Protein AF-A0A1G1FWG2-F1 (afdb_monome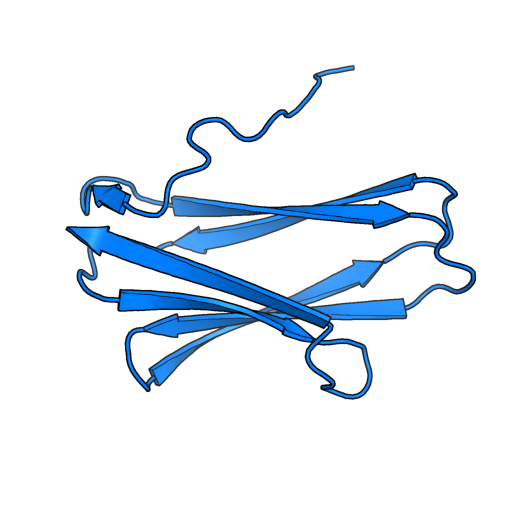r)

Structure (mmCIF, N/CA/C/O backbone):
data_AF-A0A1G1FWG2-F1
#
_entry.id   AF-A0A1G1FWG2-F1
#
loop_
_atom_site.group_PDB
_atom_site.id
_atom_site.type_symbol
_atom_site.label_atom_id
_atom_site.label_alt_id
_atom_site.label_comp_id
_atom_site.label_asym_id
_atom_site.label_entity_id
_atom_site.label_seq_id
_atom_site.pdbx_PDB_ins_code
_atom_site.Cartn_x
_atom_site.Cartn_y
_atom_site.Cartn_z
_atom_site.occupancy
_atom_site.B_iso_or_equiv
_atom_site.auth_seq_id
_atom_site.auth_comp_id
_atom_site.auth_asym_id
_atom_site.auth_atom_id
_atom_site.pdbx_PDB_model_num
ATOM 1 N N . MET A 1 1 ? -14.816 21.017 -2.449 1.00 41.12 1 MET A N 1
ATOM 2 C CA . MET A 1 1 ? -14.646 19.622 -1.986 1.00 41.12 1 MET A CA 1
ATOM 3 C C . MET A 1 1 ? -14.261 18.794 -3.199 1.00 41.12 1 MET A C 1
ATOM 5 O O . MET A 1 1 ? -15.113 18.539 -4.036 1.00 41.12 1 MET A O 1
ATOM 9 N N . THR A 1 2 ? -12.973 18.504 -3.385 1.00 44.31 2 THR A N 1
ATOM 10 C CA . THR A 1 2 ? -12.499 17.811 -4.592 1.00 44.31 2 THR A CA 1
ATOM 11 C C . THR A 1 2 ? -12.759 16.319 -4.436 1.00 44.31 2 THR A C 1
ATOM 13 O O . THR A 1 2 ? -12.111 15.656 -3.628 1.00 44.31 2 THR A O 1
ATOM 16 N N . ASP A 1 3 ? -13.741 15.817 -5.177 1.00 46.19 3 ASP A N 1
ATOM 17 C CA . ASP A 1 3 ? -14.076 14.401 -5.301 1.00 46.19 3 ASP A CA 1
ATOM 18 C C . ASP A 1 3 ? -12.880 13.661 -5.923 1.00 46.19 3 ASP A C 1
ATOM 20 O O . ASP A 1 3 ? -12.695 13.641 -7.138 1.00 46.19 3 ASP A O 1
ATOM 24 N N . ARG A 1 4 ? -11.989 13.128 -5.077 1.00 52.59 4 ARG A N 1
ATOM 25 C CA . ARG A 1 4 ? -10.838 12.326 -5.514 1.00 52.59 4 ARG A CA 1
ATOM 26 C C . ARG A 1 4 ? -11.330 10.937 -5.895 1.00 52.59 4 ARG A C 1
ATOM 28 O O . ARG A 1 4 ? -11.209 9.993 -5.117 1.00 52.59 4 ARG A O 1
ATOM 35 N N . LYS A 1 5 ? -11.922 10.830 -7.081 1.00 44.12 5 LYS A N 1
ATOM 36 C CA . LYS A 1 5 ? -12.142 9.538 -7.726 1.00 44.12 5 LYS A CA 1
ATOM 37 C C . LYS A 1 5 ? -10.793 9.013 -8.220 1.00 44.12 5 LYS A C 1
ATOM 39 O O . LYS A 1 5 ? -10.019 9.797 -8.773 1.00 44.12 5 LY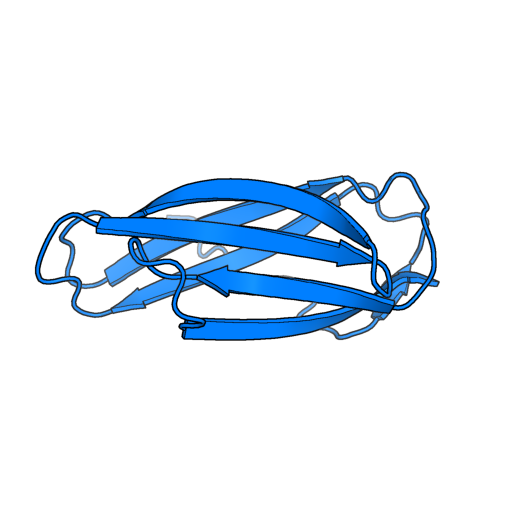S A O 1
ATOM 44 N N . PRO A 1 6 ? -10.480 7.728 -8.002 1.00 50.66 6 PRO A N 1
ATOM 45 C CA . PRO A 1 6 ? -9.263 7.135 -8.535 1.00 50.66 6 PRO A CA 1
ATOM 46 C C . PRO A 1 6 ? -9.245 7.306 -10.057 1.00 50.66 6 PRO A C 1
ATOM 48 O O . PRO A 1 6 ? -10.149 6.862 -10.763 1.00 50.66 6 PRO A O 1
ATOM 51 N N . VAL A 1 7 ? -8.222 7.993 -10.551 1.00 43.91 7 VAL A N 1
ATOM 52 C CA . VAL A 1 7 ? -7.940 8.126 -11.980 1.00 43.91 7 VAL A CA 1
ATOM 53 C C . VAL A 1 7 ? -7.037 6.943 -12.329 1.00 43.91 7 VAL A C 1
ATOM 55 O O . VAL A 1 7 ? -6.017 6.767 -11.670 1.00 43.91 7 VAL A O 1
ATOM 58 N N . ASN A 1 8 ? -7.424 6.115 -13.304 1.00 49.81 8 ASN A N 1
ATOM 59 C CA . ASN A 1 8 ? -6.788 4.824 -13.627 1.00 49.81 8 ASN A CA 1
ATOM 60 C C . ASN A 1 8 ? -6.959 3.734 -12.553 1.00 49.81 8 ASN A C 1
ATOM 62 O O . ASN A 1 8 ? -5.982 3.213 -12.017 1.00 49.81 8 ASN A O 1
ATOM 66 N N . ILE A 1 9 ? -8.206 3.331 -12.270 1.00 58.81 9 ILE A N 1
ATOM 67 C CA . ILE A 1 9 ? -8.428 1.986 -11.719 1.00 58.81 9 ILE A CA 1
ATOM 68 C C . ILE A 1 9 ? -8.027 1.004 -12.823 1.00 58.81 9 ILE A C 1
ATOM 70 O O . ILE A 1 9 ? -8.774 0.780 -13.771 1.00 58.81 9 ILE A O 1
ATOM 74 N N . GLY A 1 10 ? -6.820 0.470 -12.726 1.00 66.56 10 GLY A N 1
ATOM 75 C CA . GLY A 1 10 ? -6.277 -0.473 -13.685 1.00 66.56 10 GLY A CA 1
ATOM 76 C C . GLY A 1 10 ? -5.311 -1.414 -12.990 1.00 66.56 10 GLY A C 1
ATOM 77 O O . GLY A 1 10 ? -4.742 -1.094 -11.950 1.00 66.56 10 GLY A O 1
ATOM 78 N N . THR A 1 11 ? -5.136 -2.590 -13.572 1.00 78.38 11 THR A N 1
ATOM 79 C CA . THR A 1 11 ? -4.150 -3.582 -13.135 1.00 78.38 11 THR A CA 1
ATOM 80 C C . THR A 1 11 ? -2.828 -3.429 -13.881 1.00 78.38 11 THR A C 1
ATOM 82 O O . THR A 1 11 ? -1.950 -4.257 -13.703 1.00 78.38 11 THR A O 1
ATOM 85 N N . HIS A 1 12 ? -2.664 -2.394 -14.714 1.00 86.19 12 HIS A N 1
ATOM 86 C CA . HIS A 1 12 ? -1.468 -2.175 -15.527 1.00 86.19 12 HIS A CA 1
ATOM 87 C C . HIS A 1 12 ? -1.053 -0.709 -15.486 1.00 86.19 12 HIS A C 1
ATOM 89 O O . HIS A 1 12 ? -1.853 0.173 -15.804 1.00 86.19 12 HIS A O 1
ATOM 95 N N . PHE A 1 13 ? 0.205 -0.460 -15.137 1.00 88.19 13 PHE A N 1
ATOM 96 C CA . PHE A 1 13 ? 0.781 0.879 -15.073 1.00 88.19 13 PHE A CA 1
ATOM 97 C C . PHE A 1 13 ? 2.102 0.929 -15.847 1.00 88.19 13 PHE A C 1
ATOM 99 O O . PHE A 1 13 ? 2.851 -0.049 -15.832 1.00 88.19 13 PHE A O 1
ATOM 106 N N . PRO A 1 14 ? 2.414 2.046 -16.522 1.00 88.38 14 PRO A N 1
ATOM 107 C CA . PRO A 1 14 ? 3.703 2.198 -17.179 1.00 88.38 14 PRO A CA 1
ATOM 108 C C . PRO A 1 14 ? 4.811 2.401 -16.140 1.00 88.38 14 PRO A C 1
ATOM 110 O O . PRO A 1 14 ? 4.619 3.109 -15.149 1.00 88.38 14 PRO A O 1
ATOM 113 N N . SER A 1 15 ? 6.007 1.872 -16.393 1.00 88.25 15 SER A N 1
ATOM 114 C CA . SER A 1 15 ? 7.187 2.094 -15.542 1.00 88.25 15 SER A CA 1
ATOM 115 C C . SER A 1 15 ? 7.633 3.558 -15.495 1.00 88.25 15 SER A C 1
ATOM 117 O O . SER A 1 15 ? 8.384 3.945 -14.607 1.00 88.25 15 SER A O 1
ATOM 119 N N . SER A 1 16 ? 7.178 4.373 -16.451 1.00 87.56 16 SER A N 1
ATOM 120 C CA . SER A 1 16 ? 7.352 5.830 -16.456 1.00 87.56 16 SER A CA 1
ATOM 121 C C . SER A 1 16 ? 6.527 6.534 -15.375 1.00 87.56 16 SER A C 1
ATOM 123 O O . SER A 1 16 ? 6.744 7.715 -15.120 1.00 87.56 16 SER A O 1
ATOM 125 N N . GLN A 1 17 ? 5.555 5.849 -14.764 1.00 85.81 17 GLN A N 1
ATOM 126 C CA . GLN A 1 17 ? 4.782 6.416 -13.672 1.00 85.81 17 GLN A CA 1
ATOM 127 C C . GLN A 1 17 ? 5.620 6.418 -12.394 1.00 85.81 17 GLN A C 1
ATOM 129 O O . GLN A 1 17 ? 6.070 5.385 -11.918 1.00 85.81 17 GLN A O 1
ATOM 134 N N . ASP A 1 18 ? 5.794 7.590 -11.798 1.00 86.00 18 ASP A N 1
ATOM 135 C CA . ASP A 1 18 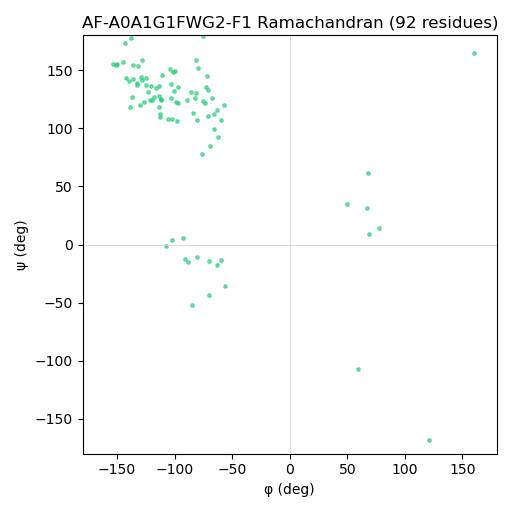? 6.636 7.723 -10.609 1.00 86.00 18 ASP A CA 1
ATOM 136 C C . ASP A 1 18 ? 5.996 7.066 -9.373 1.00 86.00 18 ASP A C 1
ATOM 138 O O . ASP A 1 18 ? 6.644 6.351 -8.602 1.00 86.00 18 ASP A O 1
ATOM 142 N N . LYS A 1 19 ? 4.688 7.293 -9.194 1.00 89.75 19 LYS A N 1
ATOM 143 C CA . LYS A 1 19 ? 3.932 6.913 -7.994 1.00 89.75 19 LYS A CA 1
ATOM 144 C C . LYS A 1 19 ? 2.628 6.208 -8.332 1.00 89.75 19 LYS A C 1
ATOM 146 O O . LYS A 1 19 ? 1.883 6.631 -9.213 1.00 89.75 19 LYS A O 1
ATOM 151 N N . ILE A 1 20 ? 2.320 5.176 -7.562 1.00 89.12 20 ILE A N 1
ATOM 152 C CA . ILE A 1 20 ? 1.031 4.485 -7.553 1.00 89.12 20 ILE A CA 1
ATOM 153 C C . ILE A 1 20 ? 0.263 4.933 -6.312 1.00 89.12 20 ILE A C 1
ATOM 155 O O . ILE A 1 20 ? 0.838 5.053 -5.227 1.00 89.12 20 ILE A O 1
ATOM 159 N N . TYR A 1 21 ? -1.034 5.180 -6.476 1.00 89.44 21 TYR A N 1
ATOM 160 C CA . TYR A 1 21 ? -1.930 5.601 -5.404 1.00 89.44 21 TYR A CA 1
ATOM 161 C C . TYR A 1 21 ? -2.931 4.482 -5.116 1.00 89.44 21 TYR A C 1
ATOM 163 O O . TYR A 1 21 ? -3.660 4.054 -6.007 1.00 89.44 21 TYR A O 1
ATOM 171 N N . CYS A 1 22 ? -2.990 4.034 -3.865 1.00 89.00 22 CYS A N 1
ATOM 172 C CA . CYS A 1 22 ? -4.024 3.132 -3.372 1.00 89.00 22 CYS A CA 1
ATOM 173 C C . CYS A 1 22 ? -5.034 3.957 -2.572 1.00 89.00 22 CYS A C 1
ATOM 175 O O . CYS A 1 22 ? -4.724 4.445 -1.484 1.00 89.00 22 CYS A O 1
ATOM 177 N N . PHE A 1 23 ? -6.225 4.153 -3.135 1.00 88.81 23 PHE A N 1
ATOM 178 C CA . PHE A 1 23 ? -7.321 4.843 -2.461 1.00 88.81 23 PHE A CA 1
ATOM 179 C C . PHE A 1 23 ? -8.105 3.857 -1.603 1.00 88.81 23 PHE A C 1
ATOM 181 O O . PHE A 1 23 ? -8.495 2.789 -2.070 1.00 88.81 23 PHE A O 1
ATOM 188 N N . LEU A 1 24 ? -8.346 4.238 -0.352 1.00 87.38 24 LEU A N 1
ATOM 189 C CA . LEU A 1 24 ? -9.011 3.407 0.639 1.00 87.38 24 LEU A CA 1
ATOM 190 C C . LEU A 1 24 ? -10.234 4.145 1.173 1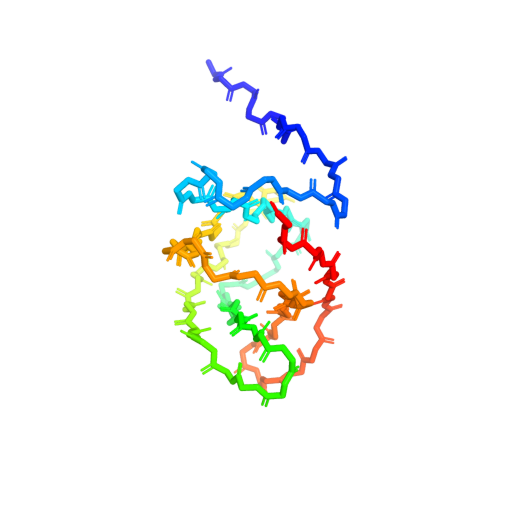.00 87.38 24 LEU A C 1
ATOM 192 O O . LEU A 1 24 ? -10.154 5.309 1.575 1.00 87.38 24 LEU A O 1
ATOM 196 N N . GLU A 1 25 ? -11.361 3.447 1.195 1.00 88.88 25 GLU A N 1
ATOM 197 C CA . GLU A 1 25 ? -12.607 3.920 1.781 1.00 88.88 25 GLU A CA 1
ATOM 198 C C . GLU A 1 25 ? -13.050 2.943 2.871 1.00 88.88 25 GLU A C 1
ATOM 200 O O . GLU A 1 25 ? -13.204 1.746 2.633 1.00 88.88 25 GLU A O 1
ATOM 205 N N . PHE A 1 26 ? -13.250 3.473 4.072 1.00 84.94 26 PHE A N 1
ATOM 206 C CA . PHE A 1 26 ? -13.706 2.747 5.246 1.00 84.94 26 PHE A CA 1
ATOM 207 C C . PHE A 1 26 ? -15.093 3.256 5.627 1.00 84.94 26 PHE A C 1
ATOM 209 O O . PHE A 1 26 ? -15.270 4.434 5.945 1.00 84.94 26 PHE A O 1
ATOM 216 N N . GLY A 1 27 ? -16.082 2.367 5.599 1.00 84.31 27 GLY A N 1
ATOM 217 C CA . GLY A 1 27 ? -17.436 2.650 6.065 1.00 84.31 27 GLY A CA 1
ATOM 218 C C . GLY A 1 27 ? -17.645 2.159 7.494 1.00 84.31 27 GLY A C 1
ATOM 219 O O . GLY A 1 27 ? -17.276 1.034 7.827 1.00 84.31 27 GLY A O 1
ATOM 220 N N . GLY A 1 28 ? -18.265 2.984 8.338 1.00 75.75 28 GLY A N 1
ATOM 221 C CA . GLY A 1 28 ? -18.783 2.538 9.634 1.00 75.75 28 GLY A CA 1
ATOM 222 C C . GLY A 1 28 ? -17.724 2.127 10.662 1.00 75.75 28 GLY A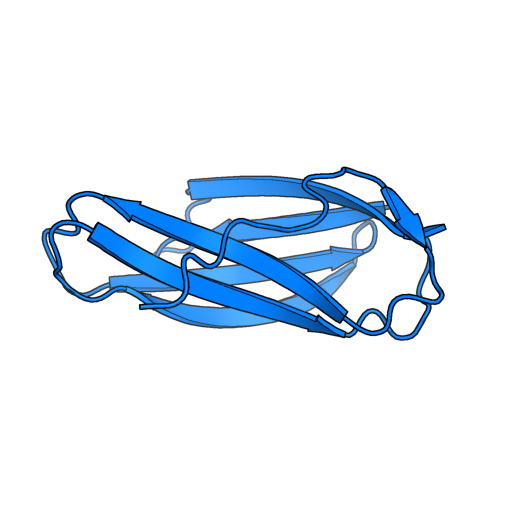 C 1
ATOM 223 O O . GLY A 1 28 ? -17.993 1.254 11.492 1.00 75.75 28 GLY A O 1
ATOM 224 N N . ALA A 1 29 ? -16.538 2.744 10.643 1.00 75.94 29 ALA A N 1
ATOM 225 C CA . ALA A 1 29 ? -15.510 2.500 11.653 1.00 75.94 29 ALA A CA 1
ATOM 226 C C . ALA A 1 29 ? -16.046 2.862 13.051 1.00 75.94 29 ALA A C 1
ATOM 228 O O . ALA A 1 29 ? -16.223 4.032 13.390 1.00 75.94 29 ALA A O 1
ATOM 229 N N . LYS A 1 30 ? -16.336 1.842 13.871 1.00 73.88 30 LYS A N 1
ATOM 230 C CA . LYS A 1 30 ? -16.909 2.011 15.219 1.00 73.88 30 LYS A CA 1
ATOM 231 C C . LYS A 1 30 ? -15.873 2.374 16.273 1.00 73.88 30 LYS A C 1
ATOM 233 O O . LYS A 1 30 ? -16.266 2.682 17.388 1.00 73.88 30 LYS A O 1
ATOM 238 N N . LYS A 1 31 ? -14.580 2.288 15.976 1.00 79.81 31 LYS A N 1
ATOM 239 C CA . LYS A 1 31 ? -13.467 2.648 16.861 1.00 79.81 31 LYS A CA 1
ATOM 240 C C . LYS A 1 31 ? -12.350 3.236 16.007 1.00 79.81 31 LYS A C 1
ATOM 242 O O . LYS A 1 31 ? -12.305 2.972 14.809 1.00 79.81 31 LYS A O 1
ATOM 247 N N . GLU A 1 32 ? -11.488 4.035 16.626 1.00 83.62 32 GLU A N 1
ATOM 248 C CA . GLU A 1 32 ? -10.215 4.375 15.997 1.00 83.62 32 GLU A CA 1
ATOM 249 C C . GLU A 1 32 ? -9.374 3.101 15.928 1.00 83.62 32 GLU A C 1
ATOM 251 O O . GLU A 1 32 ? -9.222 2.397 16.927 1.00 83.62 32 GLU A O 1
ATOM 256 N N . THR A 1 33 ? -8.918 2.776 14.728 1.00 88.88 33 THR A N 1
ATOM 257 C CA . THR A 1 33 ? -8.041 1.639 14.432 1.00 88.88 33 THR A CA 1
ATOM 258 C C . THR A 1 33 ? -6.982 2.119 13.442 1.00 88.88 33 THR A C 1
ATOM 260 O O . THR A 1 33 ? -6.995 3.280 13.024 1.00 88.88 33 THR A O 1
ATOM 263 N N . SER A 1 34 ? -6.046 1.265 13.073 1.00 91.19 34 SER A N 1
ATOM 264 C CA . SER A 1 34 ? -5.117 1.512 11.984 1.00 91.19 34 SER A CA 1
ATOM 265 C C . SER A 1 34 ? -5.128 0.333 11.028 1.00 91.19 34 SER A C 1
ATOM 267 O O . SER A 1 34 ? -5.568 -0.767 11.357 1.00 91.19 34 SER A O 1
ATOM 269 N N . VAL A 1 35 ? -4.688 0.600 9.807 1.00 93.31 35 VAL A N 1
ATOM 270 C CA . VAL A 1 35 ? -4.462 -0.431 8.803 1.00 93.31 35 VAL A CA 1
ATOM 271 C C . VAL A 1 35 ? -3.039 -0.333 8.301 1.00 93.31 35 VAL A C 1
ATOM 273 O O . VAL A 1 35 ? -2.513 0.769 8.124 1.00 93.31 35 VAL A O 1
ATOM 276 N N . ASP A 1 36 ? -2.433 -1.476 8.028 1.00 95.56 36 ASP A N 1
ATOM 277 C CA . ASP A 1 36 ? -1.142 -1.538 7.363 1.00 95.56 36 ASP A CA 1
ATOM 278 C C . ASP A 1 36 ? -1.343 -1.780 5.875 1.00 95.56 36 ASP A C 1
ATOM 280 O O . ASP A 1 36 ? -1.936 -2.772 5.460 1.00 95.56 36 ASP A O 1
ATOM 284 N N . VAL A 1 37 ? -0.836 -0.858 5.063 1.00 95.81 37 VAL A N 1
ATOM 285 C CA . VAL A 1 37 ? -0.803 -0.996 3.609 1.00 95.81 37 VAL A CA 1
ATOM 286 C C . VAL A 1 37 ? 0.575 -1.494 3.207 1.00 95.81 37 VAL A C 1
ATOM 288 O O . VAL A 1 37 ? 1.550 -0.739 3.251 1.00 95.81 37 VAL A O 1
ATOM 291 N N . VAL A 1 38 ? 0.652 -2.763 2.829 1.00 96.25 38 VAL A N 1
ATOM 292 C CA . VAL A 1 38 ? 1.880 -3.465 2.452 1.00 96.25 38 VAL A CA 1
ATOM 293 C C . VAL A 1 38 ? 1.978 -3.533 0.934 1.00 96.25 38 VAL A C 1
ATOM 295 O O . VAL A 1 38 ? 1.016 -3.888 0.262 1.00 96.25 38 VAL A O 1
ATOM 298 N N . TRP A 1 39 ? 3.139 -3.183 0.393 1.00 95.81 39 TRP A N 1
ATOM 299 C CA . TRP A 1 39 ? 3.446 -3.218 -1.031 1.00 95.81 39 TRP A CA 1
ATOM 300 C C . TRP A 1 39 ? 4.482 -4.301 -1.284 1.00 95.81 39 TRP A C 1
ATOM 302 O O . TRP A 1 39 ? 5.570 -4.245 -0.715 1.00 95.81 39 TRP A O 1
ATOM 312 N N . THR A 1 40 ? 4.180 -5.226 -2.181 1.00 95.81 40 THR A N 1
ATOM 313 C CA . THR A 1 40 ? 5.032 -6.371 -2.510 1.00 95.81 40 THR A CA 1
ATOM 314 C C . THR A 1 40 ? 5.298 -6.380 -4.009 1.00 95.81 40 THR A C 1
ATOM 316 O O . THR A 1 40 ? 4.377 -6.143 -4.786 1.00 95.81 40 THR A O 1
ATOM 319 N N . LEU A 1 41 ? 6.538 -6.648 -4.412 1.00 94.94 41 LEU A N 1
ATOM 320 C CA . LEU A 1 41 ? 6.936 -6.894 -5.799 1.00 94.94 41 LEU A CA 1
ATOM 321 C C . LEU A 1 41 ? 7.376 -8.356 -5.908 1.00 94.94 41 LEU A C 1
ATOM 323 O O . LEU A 1 41 ? 8.370 -8.759 -5.301 1.00 94.94 41 LEU A O 1
ATOM 327 N N . GLY A 1 42 ? 6.608 -9.168 -6.633 1.00 92.25 42 GLY A N 1
ATOM 328 C CA . GLY A 1 42 ? 6.764 -10.620 -6.643 1.00 92.25 42 GLY A CA 1
ATOM 329 C C . GLY A 1 42 ? 6.595 -11.207 -5.237 1.00 92.25 42 GLY A C 1
ATOM 330 O O . GLY A 1 42 ? 5.488 -11.251 -4.704 1.00 92.25 42 GLY A O 1
ATOM 331 N N . GLN A 1 43 ? 7.702 -11.643 -4.631 1.00 90.69 43 GLN A N 1
ATOM 332 C CA . GLN A 1 43 ? 7.746 -12.187 -3.265 1.00 90.69 43 GLN A CA 1
ATOM 333 C C . GLN A 1 43 ? 8.404 -11.243 -2.245 1.00 90.69 43 GLN A C 1
ATOM 335 O O . GLN A 1 43 ? 8.491 -11.586 -1.068 1.00 90.69 43 GLN A O 1
ATOM 340 N N . LEU A 1 44 ? 8.876 -10.068 -2.674 1.00 93.69 44 LEU A N 1
ATOM 341 C CA . LEU A 1 44 ? 9.614 -9.138 -1.824 1.00 93.69 44 LEU A CA 1
ATOM 342 C C . LEU A 1 44 ? 8.703 -8.021 -1.308 1.00 93.69 44 LEU A C 1
ATOM 344 O O . LEU A 1 44 ? 8.124 -7.281 -2.103 1.00 93.69 44 LEU A O 1
ATOM 348 N N . GLU A 1 45 ? 8.608 -7.859 0.014 1.00 94.75 45 GLU A N 1
ATOM 349 C CA . GLU A 1 45 ? 7.976 -6.682 0.623 1.00 94.75 45 GLU A CA 1
ATOM 350 C C . GLU A 1 45 ? 8.821 -5.441 0.300 1.00 94.75 45 GLU A C 1
ATOM 352 O O . GLU A 1 45 ? 9.946 -5.277 0.768 1.00 94.75 45 GLU A O 1
ATOM 357 N N . MET A 1 46 ? 8.265 -4.550 -0.513 1.00 94.94 46 MET A N 1
ATOM 358 C CA . MET A 1 46 ? 8.900 -3.307 -0.949 1.00 94.94 46 MET A CA 1
ATOM 359 C C . MET A 1 46 ? 8.639 -2.154 0.017 1.00 94.94 46 MET A C 1
ATOM 361 O O . MET A 1 46 ? 9.264 -1.095 -0.093 1.00 94.94 46 MET A O 1
ATOM 365 N N . GLY A 1 47 ? 7.667 -2.293 0.912 1.00 93.62 47 GLY A N 1
ATOM 366 C CA . GLY A 1 47 ? 7.424 -1.335 1.978 1.00 93.62 47 GLY A CA 1
ATOM 367 C C . GLY A 1 47 ? 6.027 -1.438 2.555 1.00 93.62 47 GLY A C 1
ATOM 368 O O . GLY A 1 47 ? 5.122 -2.012 1.956 1.00 93.62 47 GLY A O 1
ATOM 369 N N . ARG A 1 48 ? 5.852 -0.817 3.714 1.00 94.94 48 ARG A N 1
ATOM 370 C CA . ARG A 1 48 ? 4.615 -0.839 4.482 1.00 94.94 48 ARG A CA 1
ATOM 371 C C . ARG A 1 48 ? 4.343 0.534 5.064 1.00 94.94 48 ARG A C 1
ATOM 373 O O . ARG A 1 48 ? 5.267 1.221 5.494 1.00 94.94 48 ARG A O 1
ATOM 380 N N . VAL A 1 49 ? 3.078 0.929 5.056 1.00 94.12 49 VAL A N 1
ATOM 381 C CA . VAL A 1 49 ? 2.626 2.213 5.591 1.00 94.12 49 VAL A CA 1
ATOM 382 C C . VAL A 1 49 ? 1.459 1.964 6.530 1.00 94.12 49 VAL A C 1
ATOM 384 O O . VAL A 1 49 ? 0.425 1.464 6.095 1.00 94.12 49 VAL A O 1
ATOM 387 N N . ASN A 1 50 ? 1.613 2.353 7.793 1.00 93.75 50 ASN A N 1
ATOM 388 C CA . ASN A 1 50 ? 0.517 2.340 8.750 1.00 93.75 50 ASN A CA 1
ATOM 389 C C . ASN A 1 50 ? -0.334 3.603 8.574 1.00 93.75 50 ASN A C 1
ATOM 391 O O . ASN A 1 50 ? 0.189 4.722 8.597 1.00 93.75 50 ASN A O 1
ATOM 395 N N . LEU A 1 51 ? -1.639 3.433 8.378 1.00 91.75 51 LEU A N 1
ATOM 396 C CA . LEU A 1 51 ? -2.590 4.526 8.220 1.00 91.75 51 LEU A CA 1
ATOM 397 C C . LEU A 1 51 ? -3.629 4.490 9.345 1.00 91.75 51 LEU A C 1
ATOM 399 O O . LEU A 1 51 ? -4.305 3.473 9.513 1.00 91.75 51 LEU A O 1
ATOM 403 N N . PRO A 1 52 ? -3.830 5.598 10.081 1.00 90.69 52 PRO A N 1
ATOM 404 C CA . PRO A 1 52 ? -4.893 5.672 11.069 1.00 90.69 52 PRO A CA 1
ATOM 405 C C . PRO A 1 52 ? -6.259 5.745 10.377 1.00 90.69 52 PRO A C 1
ATOM 407 O O . PRO A 1 52 ? -6.475 6.555 9.473 1.00 90.69 52 PRO A O 1
ATOM 410 N N . VAL A 1 53 ? -7.201 4.936 10.849 1.00 88.00 53 VAL A N 1
ATOM 411 C CA . VAL A 1 53 ? -8.613 4.948 10.465 1.00 88.00 53 VAL A CA 1
ATOM 412 C C . VAL A 1 53 ? -9.410 5.557 11.607 1.00 88.00 53 VAL A C 1
ATOM 414 O O . VAL A 1 53 ? -9.584 4.966 12.674 1.00 88.00 53 VAL A O 1
ATOM 417 N N . ARG A 1 54 ? -9.897 6.778 11.384 1.00 84.50 54 ARG A N 1
ATOM 418 C CA . ARG A 1 54 ? -10.662 7.506 12.397 1.00 84.50 54 ARG A CA 1
ATOM 419 C C . ARG A 1 54 ? -12.108 7.025 12.441 1.00 84.50 54 ARG A C 1
ATOM 421 O O . ARG A 1 54 ? -12.677 6.621 11.428 1.00 84.50 54 ARG A O 1
ATOM 428 N N . ARG A 1 55 ? -12.727 7.149 13.616 1.00 81.19 55 ARG A N 1
ATOM 429 C CA . ARG A 1 55 ? -14.144 6.839 13.842 1.00 81.19 55 ARG A CA 1
ATOM 430 C C . ARG A 1 55 ? -15.046 7.866 13.141 1.00 81.19 55 ARG A C 1
ATOM 432 O O . ARG A 1 55 ? -15.495 8.826 13.759 1.00 81.19 55 ARG A O 1
ATOM 439 N N . PHE A 1 56 ? -15.317 7.653 11.858 1.00 79.81 56 PHE A N 1
ATOM 440 C CA . PHE A 1 56 ? -16.274 8.430 11.068 1.00 79.81 56 PHE A CA 1
ATOM 441 C C . PHE A 1 56 ? -17.215 7.499 10.287 1.00 79.81 56 PHE A C 1
ATOM 443 O O . PHE A 1 56 ? -16.820 6.378 9.957 1.00 79.81 56 PHE A O 1
ATOM 450 N N . PRO A 1 57 ? -18.448 7.943 9.956 1.00 82.00 57 PRO A N 1
ATOM 451 C CA . PRO A 1 57 ? -19.384 7.159 9.141 1.00 82.00 57 PRO A CA 1
ATOM 452 C C . PRO A 1 57 ? -18.789 6.747 7.790 1.00 82.00 57 PRO A C 1
ATOM 454 O O . PRO A 1 57 ? -19.025 5.636 7.320 1.00 82.00 57 PRO A O 1
ATOM 457 N N . LEU A 1 58 ? -17.979 7.636 7.215 1.00 84.25 58 LEU A N 1
ATOM 458 C CA . LEU A 1 58 ? -17.199 7.416 6.011 1.00 84.25 58 LEU A CA 1
ATOM 459 C C . LEU A 1 58 ? -15.818 8.040 6.214 1.00 84.25 58 LEU A C 1
ATOM 461 O O . LEU A 1 58 ? -15.707 9.251 6.417 1.00 84.25 58 LEU A O 1
ATOM 465 N N . PHE A 1 59 ? -14.772 7.224 6.166 1.00 85.88 59 PHE A N 1
ATOM 466 C CA . PHE A 1 59 ? -13.390 7.670 6.279 1.00 85.88 59 PHE A CA 1
ATOM 467 C C . PHE A 1 59 ? -12.631 7.296 5.009 1.00 85.88 59 PHE A C 1
ATOM 469 O O . PHE A 1 59 ? -12.597 6.135 4.611 1.00 85.88 59 PHE A O 1
ATOM 476 N N . ARG A 1 60 ? -12.025 8.290 4.360 1.00 87.56 60 ARG A N 1
ATOM 477 C CA . ARG A 1 60 ? -11.228 8.098 3.147 1.00 87.56 60 ARG A CA 1
ATOM 478 C C . ARG A 1 60 ? -9.785 8.471 3.423 1.00 87.56 60 ARG A C 1
ATOM 480 O O . ARG A 1 60 ? -9.512 9.527 3.990 1.00 87.56 60 ARG A O 1
ATOM 487 N N . THR A 1 61 ? -8.875 7.623 2.978 1.00 89.69 61 THR A N 1
ATOM 488 C CA . THR A 1 61 ? -7.433 7.865 3.028 1.00 89.69 61 THR A CA 1
ATOM 489 C C . THR A 1 61 ? -6.790 7.304 1.764 1.00 89.69 61 THR A C 1
ATOM 491 O O . THR A 1 61 ? -7.453 6.682 0.931 1.00 89.69 61 THR A O 1
ATOM 494 N N . TRP A 1 62 ? -5.504 7.556 1.576 1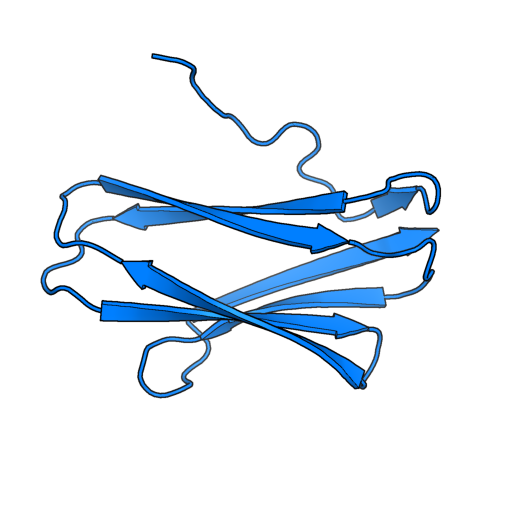.00 91.56 62 TRP A N 1
ATOM 495 C CA . TRP A 1 62 ? -4.747 6.987 0.473 1.00 91.56 62 TRP A CA 1
ATOM 496 C C . TRP A 1 62 ? -3.339 6.634 0.934 1.00 91.56 62 TRP A C 1
ATOM 498 O O . TRP A 1 62 ? -2.724 7.361 1.715 1.00 91.56 62 TRP A O 1
ATOM 508 N N . ALA A 1 63 ? -2.819 5.534 0.407 1.00 91.31 63 ALA A N 1
ATOM 509 C CA . ALA A 1 63 ? -1.407 5.195 0.478 1.00 91.31 63 ALA A CA 1
ATOM 510 C C . ALA A 1 63 ? -0.755 5.459 -0.878 1.00 91.31 63 ALA A C 1
ATOM 512 O O . ALA A 1 63 ? -1.397 5.351 -1.924 1.00 91.31 63 ALA A O 1
ATOM 513 N N . THR A 1 64 ? 0.535 5.775 -0.869 1.00 91.75 64 THR A N 1
ATOM 514 C CA . THR A 1 64 ? 1.307 5.964 -2.099 1.00 91.75 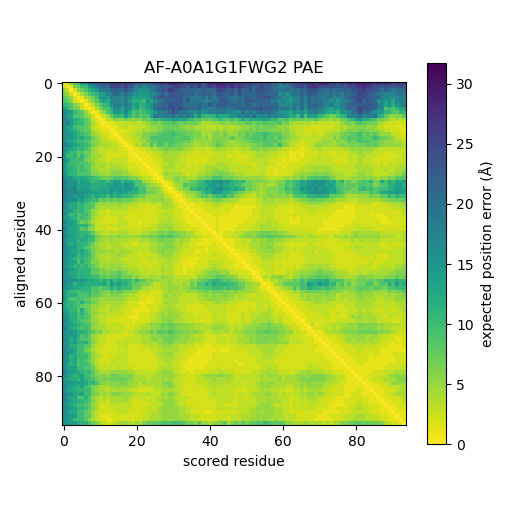64 THR A CA 1
ATOM 515 C C . THR A 1 64 ? 2.568 5.131 -2.070 1.00 91.75 64 THR A C 1
ATOM 517 O O . THR A 1 64 ? 3.242 5.091 -1.039 1.00 91.75 64 THR A O 1
ATOM 520 N N . LYS A 1 65 ? 2.936 4.561 -3.214 1.00 93.00 65 LYS A N 1
ATOM 521 C CA . LYS A 1 65 ? 4.221 3.892 -3.401 1.00 93.00 65 LYS A CA 1
ATOM 522 C C . LYS A 1 65 ? 4.927 4.462 -4.616 1.00 93.00 65 LYS A C 1
ATOM 524 O O . LYS A 1 65 ? 4.388 4.439 -5.718 1.00 93.00 65 LYS A O 1
ATOM 529 N N . THR A 1 66 ? 6.138 4.965 -4.402 1.00 92.31 66 THR A N 1
ATOM 530 C CA . THR A 1 66 ? 7.061 5.253 -5.499 1.00 92.31 66 THR A CA 1
ATOM 531 C C . THR A 1 66 ? 7.594 3.924 -6.022 1.00 92.31 66 THR A C 1
ATOM 533 O O . THR A 1 66 ? 8.152 3.145 -5.240 1.00 92.31 66 THR A O 1
ATOM 536 N N . ILE A 1 67 ? 7.380 3.646 -7.309 1.00 89.94 67 ILE A N 1
ATOM 537 C CA . ILE A 1 67 ?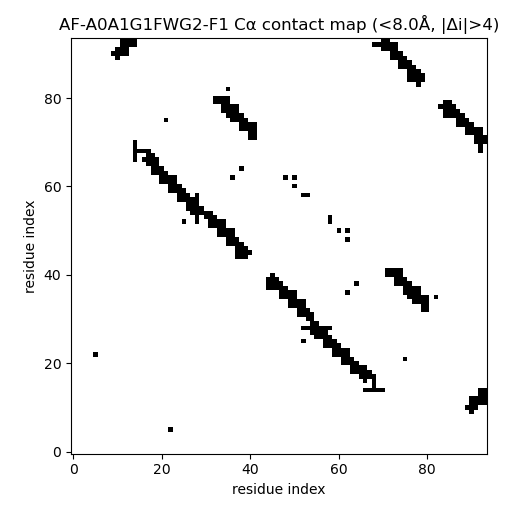 7.780 2.374 -7.933 1.00 89.94 67 ILE A CA 1
ATOM 538 C C . ILE A 1 67 ? 9.190 2.425 -8.528 1.00 89.94 67 ILE A C 1
ATOM 540 O O . ILE A 1 67 ? 9.739 1.378 -8.839 1.00 89.94 67 ILE A O 1
ATOM 544 N N . PHE A 1 68 ? 9.793 3.616 -8.665 1.00 88.56 68 PHE A N 1
ATOM 545 C CA . PHE A 1 68 ? 11.166 3.812 -9.162 1.00 88.56 68 PHE A CA 1
ATOM 546 C C . PHE A 1 68 ? 11.466 3.060 -10.476 1.00 88.56 68 PHE A C 1
ATOM 548 O O . PHE A 1 68 ? 12.564 2.545 -10.670 1.00 88.56 68 PHE A O 1
ATOM 555 N N . GLY A 1 69 ? 10.473 2.940 -11.362 1.00 89.44 69 GLY A N 1
ATOM 556 C CA . GLY A 1 69 ? 10.598 2.201 -12.621 1.00 89.44 69 GLY A CA 1
ATOM 557 C C . GLY A 1 69 ? 10.722 0.679 -12.483 1.00 89.44 69 GLY A C 1
ATOM 558 O O . GLY A 1 69 ? 10.979 0.006 -13.481 1.00 89.44 69 GLY A O 1
ATOM 559 N N . MET A 1 70 ? 10.535 0.115 -11.287 1.00 91.44 70 MET A N 1
ATOM 560 C CA . MET A 1 70 ? 10.599 -1.328 -11.057 1.00 91.44 70 MET A CA 1
ATOM 561 C C . MET A 1 70 ? 9.385 -2.026 -11.674 1.00 91.44 70 MET A C 1
ATOM 563 O O . MET A 1 70 ? 8.247 -1.892 -11.211 1.00 91.44 70 MET A O 1
ATOM 567 N N . LYS A 1 71 ? 9.664 -2.779 -12.734 1.00 93.75 71 LYS A N 1
ATOM 568 C CA . LYS A 1 71 ? 8.689 -3.560 -13.492 1.00 93.75 71 LYS A CA 1
ATOM 569 C C . LYS A 1 71 ? 8.380 -4.888 -12.811 1.00 93.75 71 LYS A C 1
ATOM 571 O O . LYS A 1 71 ? 9.191 -5.398 -12.041 1.00 93.75 71 LYS A O 1
ATOM 576 N N . GLY A 1 72 ? 7.234 -5.460 -13.158 1.00 93.69 72 GLY A N 1
ATOM 577 C CA . GLY A 1 72 ? 6.790 -6.771 -12.697 1.00 93.69 72 GLY A CA 1
ATOM 578 C C . GLY A 1 72 ? 5.468 -6.721 -11.947 1.00 93.69 72 GLY A C 1
ATOM 579 O O . GLY A 1 72 ? 4.758 -5.711 -11.966 1.00 93.69 72 GLY A O 1
ATOM 580 N N . ASP A 1 73 ? 5.143 -7.838 -11.306 1.00 94.19 73 ASP A N 1
ATOM 581 C CA . ASP A 1 73 ? 3.886 -8.024 -10.595 1.00 94.19 73 ASP A CA 1
ATOM 582 C C . ASP A 1 73 ? 3.970 -7.454 -9.189 1.00 94.19 73 ASP A C 1
ATOM 584 O O . ASP A 1 73 ? 4.691 -7.940 -8.315 1.00 94.19 73 ASP A O 1
ATOM 588 N N . TRP A 1 74 ? 3.196 -6.407 -8.978 1.00 94.69 74 TRP A N 1
ATOM 589 C CA . TRP A 1 74 ? 3.009 -5.774 -7.698 1.00 94.69 74 TRP A CA 1
ATOM 590 C C . TRP A 1 74 ? 1.710 -6.235 -7.045 1.00 94.69 74 TRP A C 1
ATOM 592 O O . TRP A 1 74 ? 0.690 -6.499 -7.685 1.00 94.69 74 TRP A O 1
ATOM 602 N N . LYS A 1 75 ? 1.730 -6.261 -5.721 1.00 94.06 75 LYS A N 1
ATOM 603 C CA . LYS A 1 75 ? 0.565 -6.508 -4.886 1.00 94.06 75 LYS A CA 1
ATOM 604 C C . LYS A 1 75 ? 0.527 -5.464 -3.784 1.00 94.06 75 LYS A C 1
ATOM 606 O O . LYS A 1 75 ? 1.554 -5.141 -3.193 1.00 94.06 75 LYS A O 1
ATOM 611 N N . VAL A 1 76 ? -0.657 -4.935 -3.518 1.00 94.12 76 VAL A N 1
ATOM 612 C CA . VAL A 1 76 ? -0.937 -4.113 -2.347 1.00 94.12 76 VAL A CA 1
ATOM 613 C C . VAL A 1 76 ? -1.911 -4.858 -1.448 1.00 94.12 76 VAL A C 1
ATOM 615 O O . VAL A 1 76 ? -2.951 -5.336 -1.902 1.00 94.12 76 VAL A O 1
ATOM 618 N N . GLU A 1 77 ? -1.565 -4.984 -0.178 1.00 94.94 77 GLU A N 1
ATOM 619 C CA . GLU A 1 77 ? -2.345 -5.679 0.841 1.00 94.94 77 GLU A CA 1
ATOM 620 C C . GLU A 1 77 ? -2.692 -4.694 1.948 1.00 94.94 77 GLU A C 1
ATOM 622 O O . GLU A 1 77 ? -1.861 -3.891 2.358 1.00 94.94 77 GLU A O 1
ATOM 627 N N . VAL A 1 78 ? -3.937 -4.734 2.406 1.00 94.12 78 VAL A N 1
ATOM 628 C CA . VAL A 1 78 ? -4.447 -3.908 3.496 1.00 94.12 78 VAL A CA 1
ATOM 629 C C . VAL A 1 78 ? -4.748 -4.842 4.650 1.00 94.12 78 VAL A C 1
ATOM 631 O O . VAL A 1 78 ? -5.677 -5.651 4.569 1.00 94.12 78 VAL A O 1
ATOM 634 N N . LEU A 1 79 ? -3.946 -4.742 5.699 1.00 94.75 79 LEU A N 1
ATOM 635 C CA . LEU A 1 79 ? -4.067 -5.528 6.916 1.00 94.75 79 LEU A CA 1
ATOM 636 C C . LEU A 1 79 ? -4.729 -4.683 8.010 1.00 94.75 79 LEU A C 1
ATOM 638 O O . LEU A 1 79 ? -4.556 -3.464 8.031 1.00 94.75 79 LEU A O 1
ATOM 642 N N . ASP A 1 80 ? -5.491 -5.311 8.900 1.00 90.56 80 ASP A N 1
ATOM 643 C CA . ASP A 1 80 ? -5.998 -4.660 10.112 1.00 90.56 80 ASP A CA 1
ATOM 644 C C . ASP A 1 80 ? -4.903 -4.500 11.183 1.00 90.56 80 ASP A C 1
ATOM 646 O O . ASP A 1 80 ? -3.766 -4.940 10.999 1.00 90.56 80 ASP A O 1
ATOM 650 N N . ASP A 1 81 ? -5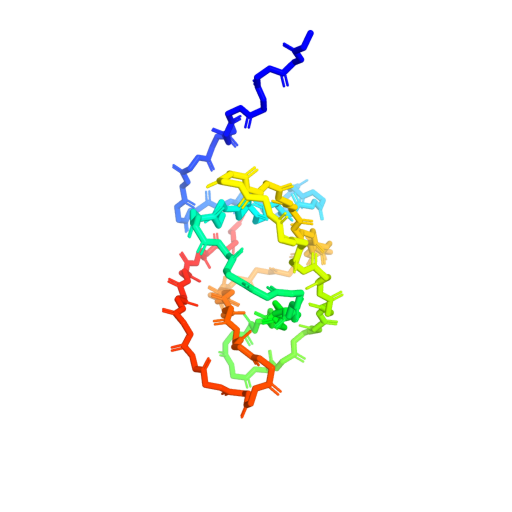.252 -3.903 12.327 1.00 88.19 81 ASP A N 1
ATOM 651 C CA . ASP A 1 81 ? -4.334 -3.702 13.459 1.00 88.19 81 ASP A CA 1
ATOM 652 C C . ASP A 1 81 ? -3.755 -5.003 14.049 1.00 88.19 81 ASP A C 1
ATOM 654 O O . ASP A 1 81 ? -2.776 -4.967 14.796 1.00 88.19 81 ASP A O 1
ATOM 658 N N . LYS A 1 82 ? -4.325 -6.159 13.696 1.00 89.81 82 LYS A N 1
ATOM 659 C CA . LYS A 1 82 ? -3.882 -7.492 14.121 1.00 89.81 82 LYS A CA 1
ATOM 660 C C . LYS A 1 82 ? -3.099 -8.224 13.032 1.00 89.81 82 LYS A C 1
ATOM 662 O O . LYS A 1 82 ? -2.737 -9.384 13.230 1.00 89.81 82 LYS A O 1
ATOM 667 N N . GLY A 1 83 ? -2.844 -7.580 11.894 1.00 90.50 83 GLY A N 1
ATOM 668 C CA . GLY A 1 83 ? -2.169 -8.182 10.747 1.00 90.50 83 GLY A CA 1
ATOM 669 C C . GLY A 1 83 ? -3.062 -9.109 9.918 1.00 90.50 83 GLY A C 1
ATOM 670 O O . GLY A 1 83 ? -2.551 -9.869 9.095 1.00 90.50 83 GLY A O 1
ATOM 671 N N . VAL A 1 84 ? -4.383 -9.075 10.110 1.00 93.06 84 VAL A N 1
ATOM 672 C CA . VAL A 1 84 ? -5.325 -9.871 9.316 1.00 93.06 84 VAL A CA 1
ATOM 673 C C . VAL A 1 84 ? -5.597 -9.159 7.999 1.00 93.06 84 VAL A C 1
ATOM 675 O O . VAL A 1 84 ? -5.943 -7.980 7.973 1.00 93.06 84 VAL A O 1
ATOM 678 N N . LEU A 1 85 ? -5.479 -9.886 6.889 1.00 92.88 85 LEU A N 1
ATOM 679 C CA . LEU A 1 85 ? -5.780 -9.355 5.565 1.00 92.88 85 LEU A CA 1
ATOM 680 C C . LEU A 1 85 ? -7.259 -8.964 5.452 1.00 92.88 85 LEU A C 1
ATOM 682 O O . LEU A 1 85 ? -8.142 -9.819 5.480 1.00 92.88 85 LEU A O 1
ATOM 686 N N . ILE A 1 86 ? -7.518 -7.669 5.263 1.00 90.69 86 ILE A N 1
ATOM 687 C CA . ILE A 1 86 ? -8.853 -7.131 4.981 1.00 90.69 86 ILE A CA 1
ATOM 688 C C . ILE A 1 86 ? -9.128 -7.225 3.479 1.00 90.69 86 ILE A C 1
ATOM 690 O O . ILE A 1 86 ? -10.176 -7.714 3.056 1.00 90.69 86 ILE A O 1
ATOM 694 N N . ARG A 1 87 ? -8.196 -6.711 2.664 1.00 90.38 87 ARG A N 1
ATOM 695 C CA . ARG A 1 87 ? -8.293 -6.658 1.198 1.00 90.38 87 ARG A CA 1
ATOM 696 C C . ARG A 1 87 ? -6.915 -6.652 0.557 1.00 90.38 87 ARG A C 1
ATOM 698 O O . ARG A 1 87 ? -5.957 -6.155 1.135 1.00 90.38 87 ARG A O 1
ATOM 705 N N . SER A 1 88 ? -6.851 -7.108 -0.685 1.00 91.94 88 SER A N 1
ATOM 706 C CA . SER A 1 88 ? -5.665 -7.011 -1.532 1.00 91.94 88 SER A CA 1
ATOM 707 C C . SER A 1 88 ? -6.038 -6.581 -2.947 1.00 91.94 88 SER A C 1
ATOM 709 O O . SER A 1 88 ? -7.144 -6.861 -3.412 1.00 91.94 88 SER A O 1
ATOM 711 N N . ALA A 1 89 ? -5.100 -5.955 -3.649 1.00 90.94 89 ALA A N 1
ATOM 712 C CA . ALA A 1 89 ? -5.180 -5.693 -5.079 1.00 90.94 89 ALA A CA 1
ATOM 713 C C . ALA A 1 89 ? -3.831 -6.005 -5.736 1.00 90.94 89 ALA A C 1
ATOM 715 O O . ALA A 1 89 ? -2.780 -5.753 -5.152 1.00 90.94 89 ALA A O 1
ATOM 716 N N . ALA A 1 90 ? -3.865 -6.553 -6.946 1.00 91.31 90 ALA A N 1
ATOM 717 C CA . ALA A 1 90 ? -2.677 -6.830 -7.744 1.00 91.31 90 ALA A CA 1
ATOM 718 C C . ALA A 1 90 ? -2.630 -5.894 -8.955 1.00 91.31 90 ALA A C 1
ATOM 720 O O . ALA A 1 90 ? -3.672 -5.525 -9.502 1.00 91.31 90 ALA A O 1
ATOM 721 N N . PHE A 1 91 ? -1.426 -5.503 -9.354 1.00 91.00 91 PHE A N 1
ATOM 722 C CA . PHE A 1 91 ? -1.178 -4.700 -10.543 1.00 91.00 91 PHE A CA 1
ATOM 723 C C . PHE A 1 91 ? 0.202 -5.012 -11.114 1.00 91.00 91 PHE A C 1
ATOM 725 O O . PHE A 1 91 ? 1.104 -5.395 -10.387 1.00 91.00 91 PHE A O 1
ATOM 732 N N . THR A 1 92 ? 0.396 -4.805 -12.405 1.00 92.06 92 THR A N 1
ATOM 733 C CA . THR A 1 92 ? 1.663 -5.037 -13.093 1.00 92.06 92 THR A CA 1
ATOM 734 C C . THR A 1 92 ? 2.224 -3.704 -13.573 1.00 92.06 92 THR A C 1
ATOM 736 O O . THR A 1 92 ? 1.498 -2.860 -14.107 1.00 92.06 92 THR A O 1
ATOM 739 N N . VAL A 1 93 ? 3.526 -3.509 -13.389 1.00 92.44 93 VAL A N 1
ATOM 740 C CA . VAL A 1 93 ? 4.269 -2.369 -13.937 1.00 92.44 93 VAL A CA 1
ATOM 741 C C . VAL A 1 93 ? 5.061 -2.843 -15.153 1.00 92.44 93 VAL A C 1
ATOM 743 O O . VAL A 1 93 ? 5.828 -3.801 -15.033 1.00 92.44 93 VAL A O 1
ATOM 746 N N . GLN A 1 94 ? 4.898 -2.182 -16.302 1.00 88.94 94 GLN A N 1
ATOM 747 C CA . GLN A 1 94 ? 5.531 -2.559 -17.578 1.00 88.94 94 GLN A CA 1
ATOM 748 C C . GLN A 1 94 ? 6.207 -1.394 -18.298 1.00 88.94 94 GLN A C 1
ATOM 750 O O . GLN A 1 94 ? 5.753 -0.242 -18.144 1.00 88.94 94 GLN A O 1
#

Sequence (94 aa):
MTDRKPVNIGTHFPSSQDKIYCFLEFGGAKKETSVDVVWTLGQLEMGRVNLPVRRFPLFRTWATKTIFGMKGDWKVEVLDDKGVLIRSAAFTVQ

pLDDT: mean 85.48, std 13.36, range [41.12, 96.25]

Radius of gyration: 13.79 Å; Cα contacts (8 Å, |Δi|>4): 199; chains: 1; bounding box: 31×32×34 Å

Secondary structure (DSSP, 8-state):
----PPS---SEE-TT--EEEEEEEEE---S-EEEEEEEEETTEEEEEEEEEE-S-SEEEEEEEEE-TT--EEEEEEEE-TTS-EEEEEEEEE-

Foldseek 3Di:
DDPPDDDDPDQEDELPDFKDKDKDKDAQPQAWWWKKKWKDFPHRTPDIDIGIDHRDRIDIDMDMDGCNSDFHKMKIFIATNVRHTPDMDIHTYD

Solvent-accessible surface area (backbone atoms only — not comparable to full-atom values): 5531 Å² total; per-residue (Å²): 133,86,82,84,65,81,81,78,87,62,51,67,44,54,30,86,47,59,63,49,77,49,80,44,78,44,72,60,39,88,52,73,49,40,33,36,42,35,34,26,51,75,90,43,78,76,48,72,46,81,42,81,41,61,62,32,72,69,35,76,53,70,49,76,44,75,47,81,49,61,61,46,51,33,37,40,37,35,20,40,81,84,67,47,79,76,49,73,52,65,35,32,28,86

Nearest PDB structures (foldseek):
  5ue8-assembly1_A  TM=4.650E-01  e=4.292E-02  Rattus norvegicus
  7xt6-assembly1_A  TM=4.118E-01  e=2.789E-01  Homo sapiens
  2q7n-assembly2_C  TM=5.210E-01  e=1.716E+00  Mus musculus
  7y5r-assembly1_A  TM=5.597E-01  e=1.624E+00  Chelicerata
  4no0-assembly1_D  TM=4.050E-01  e=1.716E+00  Homo sapiens

Mean predicted aligned error: 6.06 Å